Protein AF-A0A920HLF6-F1 (afdb_monomer_lite)

Secondary structure (DSSP, 8-state):
---S-EEEES-S---HHHHTSSTT-EEEEESS-TTTT-SS-HHHHHHHTT-SEEEEEEEE--SSS---EEEEEEEE--

Foldseek 3Di:
DAAQEAEAEPDDDDDPVPQVPHVNGYKYKDFFDPPPQPDPDSVVVCVVVVPQKTWIWIFGDDPDPDTHTPDIDIDGPD

Sequence (78 aa):
MNADLFIVVAFRKIPKEVYSIPKLGTINLHASLLPNYRGAAPINWALINNEKVTGVTTFFFNEKLIMEILFQKGSSDR

Structure (mmCIF, N/CA/C/O backbone):
data_AF-A0A920HLF6-F1
#
_entry.id   AF-A0A920HLF6-F1
#
loop_
_atom_site.group_PDB
_atom_site.id
_atom_site.type_symbol
_atom_site.label_atom_id
_atom_site.label_alt_id
_atom_site.label_comp_id
_atom_site.label_asym_id
_atom_site.label_entity_id
_atom_site.label_seq_id
_atom_site.pdbx_PDB_ins_code
_atom_site.Cartn_x
_atom_site.Cartn_y
_atom_site.Cartn_z
_atom_site.occupancy
_atom_site.B_iso_or_equiv
_atom_site.auth_seq_id
_atom_site.auth_comp_id
_atom_site.auth_asym_id
_atom_site.auth_atom_id
_atom_site.pdbx_PDB_model_num
ATOM 1 N N . MET A 1 1 ? 5.331 -6.240 -23.477 1.00 66.88 1 MET A N 1
ATOM 2 C CA . MET A 1 1 ? 4.303 -5.470 -22.742 1.00 66.88 1 MET A CA 1
ATOM 3 C C . MET A 1 1 ? 4.674 -3.999 -22.847 1.00 66.88 1 MET A C 1
ATOM 5 O O . MET A 1 1 ? 5.808 -3.684 -22.526 1.00 66.88 1 MET A O 1
ATOM 9 N N . ASN A 1 2 ? 3.779 -3.139 -23.342 1.00 88.00 2 ASN A N 1
ATOM 10 C CA . ASN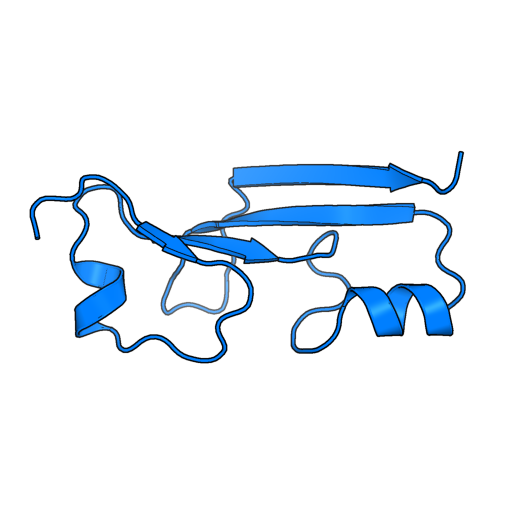 A 1 2 ? 3.994 -1.687 -23.431 1.00 88.00 2 ASN A CA 1
ATOM 11 C C . ASN A 1 2 ? 2.974 -0.984 -22.527 1.00 88.00 2 ASN A C 1
ATOM 13 O O . ASN A 1 2 ? 1.957 -0.491 -23.003 1.00 88.00 2 ASN A O 1
ATOM 17 N N . ALA A 1 3 ? 3.183 -1.079 -21.214 1.00 94.69 3 ALA A N 1
ATOM 18 C CA . ALA A 1 3 ? 2.300 -0.480 -20.221 1.00 94.69 3 ALA A CA 1
ATOM 19 C C . ALA A 1 3 ? 2.955 0.766 -19.630 1.00 94.69 3 ALA A C 1
ATOM 21 O O . ALA A 1 3 ? 4.145 0.755 -19.312 1.00 94.69 3 ALA A O 1
ATOM 22 N N . ASP A 1 4 ? 2.165 1.815 -19.432 1.00 96.00 4 ASP A N 1
ATOM 23 C CA . ASP A 1 4 ? 2.659 3.050 -18.832 1.00 96.00 4 ASP A CA 1
ATOM 24 C C . ASP A 1 4 ? 2.810 2.940 -17.308 1.00 96.00 4 ASP A C 1
ATOM 26 O O . ASP A 1 4 ? 3.748 3.509 -16.760 1.00 96.00 4 ASP A O 1
ATOM 30 N N . LEU A 1 5 ? 1.930 2.189 -16.636 1.00 94.62 5 LEU A N 1
ATOM 31 C CA . LEU A 1 5 ? 1.862 2.033 -15.179 1.00 94.62 5 LEU A CA 1
ATOM 32 C C . LEU A 1 5 ? 1.449 0.599 -14.820 1.00 94.62 5 LEU A C 1
ATOM 34 O O . LEU A 1 5 ? 0.572 0.032 -15.475 1.00 94.62 5 LEU A O 1
ATOM 38 N N . PHE A 1 6 ? 2.015 0.034 -13.752 1.00 95.56 6 PHE A N 1
ATOM 39 C CA . PHE A 1 6 ? 1.485 -1.186 -13.131 1.00 95.56 6 PHE A CA 1
ATOM 40 C C . PHE A 1 6 ? 0.756 -0.888 -11.824 1.00 95.56 6 PHE A C 1
ATOM 42 O O . PHE A 1 6 ? 1.169 -0.030 -11.045 1.00 95.56 6 PHE A O 1
ATOM 49 N N . ILE A 1 7 ? -0.306 -1.652 -11.568 1.00 94.81 7 ILE A N 1
ATOM 50 C CA . ILE A 1 7 ? -1.090 -1.604 -10.333 1.00 94.81 7 ILE A CA 1
ATOM 51 C C . ILE A 1 7 ? -1.031 -2.979 -9.681 1.00 94.81 7 ILE A C 1
ATOM 53 O O . ILE A 1 7 ? -1.370 -3.987 -10.299 1.00 94.81 7 ILE A O 1
ATOM 57 N N . VAL A 1 8 ? -0.601 -3.015 -8.425 1.00 93.50 8 VAL A N 1
ATOM 58 C CA . VAL A 1 8 ? -0.427 -4.240 -7.648 1.00 93.50 8 VAL A CA 1
ATOM 59 C C . VAL A 1 8 ? -1.457 -4.277 -6.536 1.00 93.50 8 VAL A C 1
ATOM 61 O O . VAL A 1 8 ? -1.519 -3.370 -5.709 1.00 93.50 8 VAL A O 1
ATOM 64 N N . VAL A 1 9 ? -2.231 -5.358 -6.488 1.00 94.31 9 VAL A N 1
ATOM 65 C CA . VAL A 1 9 ? -3.240 -5.600 -5.454 1.00 94.31 9 VAL A CA 1
ATOM 66 C C . VAL A 1 9 ? -3.037 -7.008 -4.909 1.00 94.31 9 VAL A C 1
ATOM 68 O O . VAL A 1 9 ? -2.928 -7.956 -5.681 1.00 94.31 9 VAL A O 1
ATOM 71 N N . ALA A 1 10 ? -2.969 -7.143 -3.583 1.00 91.31 10 ALA A N 1
ATOM 72 C CA . ALA A 1 10 ? -2.913 -8.435 -2.889 1.00 91.31 10 ALA A CA 1
ATOM 73 C C . ALA A 1 10 ? -1.799 -9.400 -3.370 1.00 91.31 10 ALA A C 1
ATOM 75 O O . ALA A 1 10 ? -1.983 -10.617 -3.377 1.00 91.31 10 ALA A O 1
ATOM 76 N N . PHE A 1 11 ? -0.621 -8.877 -3.736 1.00 90.06 11 PHE A N 1
ATOM 77 C CA . PHE A 1 11 ? 0.519 -9.688 -4.180 1.00 90.06 11 PHE A CA 1
ATOM 78 C C . PHE A 1 11 ? 1.707 -9.590 -3.220 1.00 90.06 11 PHE A C 1
ATOM 80 O O . PHE A 1 11 ? 2.094 -8.503 -2.796 1.00 90.06 11 PHE A O 1
ATOM 87 N N . ARG A 1 12 ? 2.304 -10.738 -2.875 1.00 81.38 12 ARG A N 1
ATOM 88 C CA . ARG A 1 12 ? 3.286 -10.830 -1.781 1.00 81.38 12 ARG A CA 1
ATOM 89 C C . ARG A 1 12 ? 4.699 -10.390 -2.166 1.00 81.38 12 ARG A C 1
ATOM 91 O O . ARG A 1 12 ? 5.370 -9.756 -1.358 1.00 81.38 12 ARG A O 1
ATOM 98 N N . LYS A 1 13 ? 5.189 -10.771 -3.349 1.00 84.56 13 LYS A N 1
ATOM 99 C CA . LYS A 1 13 ? 6.561 -10.464 -3.784 1.00 84.56 13 LYS A CA 1
ATOM 100 C C . LYS A 1 13 ? 6.629 -10.352 -5.297 1.00 84.56 13 LYS A C 1
ATOM 102 O O . LYS A 1 13 ? 6.369 -11.333 -5.977 1.00 84.56 13 LYS A O 1
ATOM 107 N N . ILE A 1 14 ? 7.038 -9.191 -5.798 1.00 87.75 14 ILE A N 1
ATOM 108 C CA . ILE A 1 14 ? 7.263 -8.945 -7.226 1.00 87.75 14 ILE A CA 1
ATOM 109 C C . ILE A 1 14 ? 8.773 -8.804 -7.454 1.00 87.75 14 ILE A C 1
ATOM 111 O O . ILE A 1 14 ? 9.405 -8.040 -6.720 1.00 87.75 14 ILE A O 1
ATOM 115 N N . PRO A 1 15 ? 9.370 -9.530 -8.416 1.00 89.81 15 PRO A N 1
ATOM 116 C CA . PRO A 1 15 ? 10.765 -9.326 -8.803 1.00 89.81 15 PRO A CA 1
ATOM 117 C C . PRO A 1 15 ? 11.005 -7.900 -9.319 1.00 89.81 15 PRO A C 1
ATOM 119 O O . PRO A 1 15 ? 10.115 -7.303 -9.932 1.00 89.81 15 PRO A O 1
ATOM 122 N N . LYS A 1 16 ? 12.208 -7.360 -9.102 1.00 88.88 16 LYS A N 1
ATOM 123 C CA . LYS A 1 16 ? 12.573 -5.999 -9.538 1.00 88.88 16 LYS A CA 1
ATOM 124 C C . LYS A 1 16 ? 12.403 -5.808 -11.033 1.00 88.88 16 LYS A C 1
ATOM 126 O O . LYS A 1 16 ? 11.863 -4.806 -11.486 1.00 88.88 16 LYS A O 1
ATOM 131 N N . GLU A 1 17 ? 12.768 -6.834 -11.780 1.00 91.44 17 GLU A N 1
ATOM 132 C CA . GLU A 1 17 ? 12.694 -6.894 -13.230 1.00 91.44 17 GLU A CA 1
ATOM 133 C C . GLU A 1 17 ? 11.262 -6.726 -13.741 1.00 91.44 17 GLU A C 1
ATOM 135 O O . GLU A 1 17 ? 11.083 -6.351 -14.891 1.00 91.44 17 GLU A O 1
ATOM 140 N N . VAL A 1 18 ? 10.250 -6.986 -12.902 1.00 91.62 18 VAL A N 1
ATOM 141 C CA . VAL A 1 18 ? 8.835 -6.846 -13.254 1.00 91.62 18 VAL A CA 1
ATOM 142 C C . VAL A 1 18 ? 8.297 -5.475 -12.853 1.00 91.62 18 VAL A C 1
ATOM 144 O O . VAL A 1 18 ? 7.736 -4.779 -13.694 1.00 91.62 18 VAL A O 1
ATOM 147 N N . TYR A 1 19 ? 8.466 -5.040 -11.598 1.00 90.69 19 TYR A N 1
ATOM 148 C CA . TYR A 1 19 ? 7.887 -3.756 -11.166 1.00 90.69 19 TYR A CA 1
ATOM 149 C C . TYR A 1 19 ? 8.627 -2.528 -11.727 1.00 90.69 19 TYR A C 1
ATOM 151 O O . TYR A 1 19 ? 8.112 -1.412 -11.639 1.00 90.69 19 TYR A O 1
ATOM 159 N N . SER A 1 20 ? 9.816 -2.709 -12.309 1.00 91.50 20 SER A N 1
ATOM 160 C CA . SER A 1 20 ? 10.564 -1.651 -13.000 1.00 91.50 20 SER A CA 1
ATOM 161 C C . SER A 1 20 ? 10.276 -1.547 -14.508 1.00 91.50 20 SER A C 1
ATOM 163 O O . SER A 1 20 ? 10.838 -0.670 -15.153 1.00 91.50 20 SER A O 1
ATOM 165 N N . ILE A 1 21 ? 9.418 -2.405 -15.082 1.00 93.81 21 ILE A N 1
ATOM 166 C CA . ILE A 1 21 ? 9.031 -2.351 -16.509 1.00 93.81 21 ILE A CA 1
ATOM 167 C C . ILE A 1 21 ? 8.281 -1.058 -16.892 1.00 93.81 21 ILE A C 1
ATOM 169 O O . ILE A 1 21 ? 8.647 -0.448 -17.898 1.00 93.81 21 ILE A O 1
ATOM 173 N N . PRO A 1 22 ? 7.206 -0.649 -16.188 1.00 95.12 22 PRO A N 1
ATOM 174 C CA . PRO A 1 22 ? 6.389 0.490 -16.608 1.00 95.12 22 PRO A CA 1
ATOM 175 C C . PRO A 1 22 ? 7.114 1.827 -16.415 1.00 95.12 22 PRO A C 1
ATOM 177 O O . PRO A 1 22 ? 7.705 2.082 -15.365 1.00 95.12 22 PRO A O 1
ATOM 180 N N . LYS A 1 23 ? 6.999 2.726 -17.401 1.00 93.50 23 LYS A N 1
ATOM 181 C CA . LYS A 1 23 ? 7.712 4.019 -17.409 1.00 93.50 23 LYS A CA 1
ATOM 182 C C . LYS A 1 23 ? 7.313 4.954 -16.259 1.00 93.50 23 LYS A C 1
ATOM 184 O O . LYS A 1 23 ? 8.141 5.718 -15.782 1.00 93.50 23 LYS A O 1
ATOM 189 N N . LEU A 1 24 ? 6.046 4.913 -15.837 1.00 93.44 24 LEU A N 1
ATOM 190 C CA . LEU A 1 24 ? 5.515 5.711 -14.726 1.00 93.44 24 LEU A CA 1
ATOM 191 C C . LEU A 1 24 ? 5.671 4.989 -13.379 1.00 93.44 24 LEU A C 1
ATOM 193 O O . LEU A 1 24 ? 5.229 5.502 -12.356 1.00 93.44 24 LEU A O 1
ATOM 197 N N . GLY A 1 25 ? 6.288 3.805 -13.370 1.00 92.06 25 GLY A N 1
ATOM 198 C CA . GLY A 1 25 ? 6.495 2.992 -12.182 1.00 92.06 25 GLY A CA 1
ATOM 199 C C . GLY A 1 25 ? 5.326 2.068 -11.846 1.00 92.06 25 GLY A C 1
ATOM 200 O O . GLY A 1 25 ? 4.419 1.811 -12.642 1.00 92.06 25 GLY A O 1
ATOM 201 N N . THR A 1 26 ? 5.382 1.521 -10.637 1.00 93.69 26 THR A N 1
ATOM 202 C CA . THR A 1 26 ? 4.402 0.563 -10.125 1.00 93.69 26 THR A CA 1
ATOM 203 C C . THR A 1 26 ? 3.793 1.110 -8.846 1.00 93.69 26 THR A C 1
ATOM 205 O O . THR A 1 26 ? 4.527 1.497 -7.940 1.00 93.69 26 THR A O 1
ATOM 208 N N . ILE A 1 27 ? 2.466 1.111 -8.745 1.00 94.50 27 ILE A N 1
ATOM 209 C CA . ILE A 1 27 ? 1.746 1.470 -7.520 1.00 94.50 27 ILE A CA 1
ATOM 210 C C . ILE A 1 27 ? 1.188 0.224 -6.838 1.00 94.50 27 ILE A C 1
ATOM 212 O O . ILE A 1 27 ? 0.820 -0.750 -7.496 1.00 94.50 27 ILE A O 1
ATOM 216 N N . ASN A 1 28 ? 1.110 0.256 -5.512 1.00 93.94 28 ASN A N 1
ATOM 217 C CA . ASN A 1 28 ? 0.511 -0.802 -4.706 1.00 93.94 28 ASN A CA 1
ATOM 218 C C . ASN A 1 28 ? -0.735 -0.279 -3.984 1.00 93.94 28 ASN A C 1
ATOM 220 O O . ASN A 1 28 ? -0.724 0.858 -3.515 1.00 93.94 28 ASN A O 1
ATOM 224 N N . LEU A 1 29 ? -1.777 -1.107 -3.889 1.00 95.12 29 LEU A N 1
ATOM 225 C CA . LEU A 1 29 ? -2.958 -0.873 -3.062 1.00 95.12 29 LEU A CA 1
ATOM 226 C C . LEU A 1 29 ? -2.892 -1.749 -1.806 1.00 95.12 29 LEU A C 1
ATOM 228 O O . LEU A 1 29 ? -3.010 -2.975 -1.879 1.00 95.12 29 LEU A O 1
ATOM 232 N N . HIS A 1 30 ? -2.780 -1.106 -0.646 1.00 94.94 30 HIS A N 1
ATOM 233 C CA . HIS A 1 30 ? -2.782 -1.763 0.659 1.00 94.94 30 HIS A CA 1
ATOM 234 C C . HIS A 1 30 ? -4.076 -1.472 1.419 1.00 94.94 30 HIS A C 1
ATOM 236 O O . HIS A 1 30 ? -4.527 -0.329 1.482 1.00 94.94 30 HIS A O 1
ATOM 242 N N . ALA A 1 31 ? -4.672 -2.506 2.014 1.00 96.25 31 ALA A N 1
ATOM 243 C CA . ALA A 1 31 ? -5.989 -2.444 2.655 1.00 96.25 31 ALA A CA 1
ATOM 244 C C . ALA A 1 31 ? -5.929 -2.014 4.133 1.00 96.25 31 ALA A C 1
ATOM 246 O O . ALA A 1 31 ? -6.534 -2.637 5.005 1.00 96.25 31 ALA A O 1
ATOM 247 N N . SER A 1 32 ? -5.159 -0.965 4.413 1.00 96.06 32 SER A N 1
ATOM 248 C CA . SER A 1 32 ? -5.228 -0.211 5.664 1.00 96.06 32 SER A CA 1
ATOM 249 C C . SER A 1 32 ? -4.830 1.242 5.433 1.00 96.06 32 SER A C 1
ATOM 251 O O . SER A 1 32 ? -4.295 1.604 4.380 1.00 96.06 32 SER A O 1
ATOM 253 N N . LEU A 1 33 ? -5.042 2.076 6.449 1.00 96.19 33 LEU A N 1
ATOM 254 C CA . LEU A 1 33 ? -4.427 3.395 6.546 1.00 96.19 33 LEU A CA 1
ATOM 255 C C . LEU A 1 33 ? -2.994 3.246 7.069 1.00 96.19 33 LEU A C 1
ATOM 257 O O . LEU A 1 33 ? -2.759 3.149 8.271 1.00 96.19 33 LEU A O 1
ATOM 261 N N . LEU A 1 34 ? -2.022 3.194 6.160 1.00 94.06 34 LEU A N 1
ATOM 262 C CA . LEU A 1 34 ? -0.605 3.198 6.513 1.00 94.06 34 LEU A CA 1
ATOM 263 C C . LEU A 1 34 ? -0.236 4.426 7.374 1.00 94.06 34 LEU A C 1
ATOM 265 O O . LEU A 1 34 ? -0.767 5.509 7.141 1.00 94.06 34 LEU A O 1
ATOM 269 N N . PRO A 1 35 ? 0.678 4.280 8.352 1.00 93.56 35 PRO A N 1
ATOM 270 C CA . PRO A 1 35 ? 1.540 3.119 8.593 1.00 93.56 35 PRO A CA 1
ATOM 271 C C . PRO A 1 35 ? 0.898 1.960 9.379 1.00 93.56 35 PRO A C 1
ATOM 273 O O . PRO A 1 35 ? 1.611 0.992 9.668 1.00 93.56 35 PRO A O 1
ATOM 276 N N . ASN A 1 36 ? -0.394 2.030 9.720 1.00 94.50 36 ASN A N 1
ATOM 277 C CA . ASN A 1 36 ? -1.077 1.011 10.521 1.00 94.50 36 ASN A CA 1
ATOM 278 C C . ASN A 1 36 ? -1.269 -0.286 9.732 1.00 94.50 36 ASN A C 1
ATOM 280 O O . ASN A 1 36 ? -1.461 -0.259 8.516 1.00 94.50 36 ASN A O 1
ATOM 284 N N . TYR A 1 37 ? -1.245 -1.426 10.428 1.00 94.81 37 TYR A N 1
ATOM 285 C CA . TYR A 1 37 ? -1.515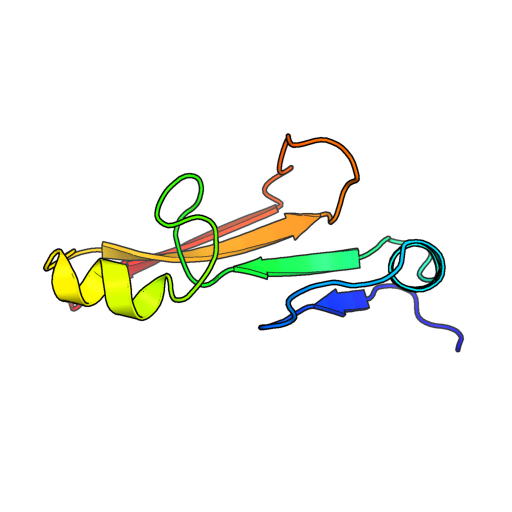 -2.750 9.852 1.00 94.81 37 TYR A CA 1
ATOM 286 C C . TYR A 1 37 ? -0.694 -3.055 8.586 1.00 94.81 37 TYR A C 1
ATOM 288 O O . TYR A 1 37 ? -1.204 -3.571 7.593 1.00 94.81 37 TYR A O 1
ATOM 296 N N . ARG A 1 38 ? 0.600 -2.709 8.592 1.00 91.75 38 ARG A N 1
ATOM 297 C CA . ARG A 1 38 ? 1.535 -3.146 7.546 1.00 91.75 38 ARG A CA 1
ATOM 298 C C . ARG A 1 38 ? 1.632 -4.672 7.511 1.00 91.75 38 ARG A C 1
ATOM 300 O O . ARG A 1 38 ? 1.528 -5.337 8.536 1.00 91.75 38 ARG A O 1
ATOM 307 N N . GLY A 1 39 ? 1.928 -5.211 6.332 1.00 89.19 39 GLY A N 1
ATOM 308 C CA . GLY A 1 39 ? 2.132 -6.644 6.148 1.00 89.19 39 GLY A CA 1
ATOM 309 C C . GLY A 1 39 ? 0.843 -7.387 5.808 1.00 89.19 39 GLY A C 1
ATOM 310 O O . GLY A 1 39 ? -0.007 -6.880 5.081 1.00 89.19 39 GLY A O 1
ATOM 311 N N . ALA A 1 40 ? 0.747 -8.636 6.254 1.00 92.44 40 ALA A N 1
ATOM 312 C CA . ALA A 1 40 ? -0.322 -9.537 5.844 1.00 92.44 40 ALA A CA 1
ATOM 313 C C . ALA A 1 40 ? -1.633 -9.290 6.607 1.00 92.44 40 ALA A C 1
ATOM 315 O O . ALA A 1 40 ? -1.624 -8.916 7.777 1.00 92.44 40 ALA A O 1
ATOM 316 N N . ALA A 1 41 ? -2.750 -9.586 5.937 1.00 95.69 41 ALA A N 1
ATOM 317 C CA . ALA A 1 41 ? -4.097 -9.611 6.511 1.00 95.69 41 ALA A CA 1
ATOM 318 C C . ALA A 1 41 ? -4.517 -8.332 7.285 1.00 95.69 41 ALA A C 1
ATOM 320 O O . ALA A 1 41 ? -5.046 -8.439 8.393 1.00 95.69 41 ALA A O 1
ATOM 321 N N . PRO A 1 42 ? -4.320 -7.117 6.728 1.00 96.31 42 PRO A N 1
ATOM 322 C CA . PRO A 1 42 ? -4.637 -5.868 7.428 1.00 96.31 42 PRO A CA 1
ATOM 323 C C . PRO A 1 42 ? -6.112 -5.747 7.839 1.00 96.31 42 PRO A C 1
ATOM 325 O O . PRO A 1 42 ? -6.406 -5.272 8.932 1.00 96.31 42 PRO A O 1
ATOM 328 N N . ILE A 1 43 ? -7.035 -6.227 6.997 1.00 96.06 43 ILE A N 1
ATOM 329 C CA . ILE A 1 43 ? -8.481 -6.207 7.269 1.00 96.06 43 ILE A CA 1
ATOM 330 C C . ILE A 1 43 ? -8.801 -7.075 8.493 1.00 96.06 43 ILE A C 1
ATOM 332 O O . ILE A 1 43 ? -9.501 -6.635 9.399 1.00 96.06 43 ILE A O 1
ATOM 336 N N . ASN A 1 44 ? -8.250 -8.291 8.557 1.00 97.75 44 ASN A N 1
ATOM 337 C CA . ASN A 1 44 ? -8.477 -9.204 9.675 1.00 97.75 44 ASN A CA 1
ATOM 338 C C . ASN A 1 44 ? -7.999 -8.600 10.995 1.00 97.75 44 ASN A C 1
ATOM 340 O O . ASN A 1 44 ? -8.719 -8.663 11.986 1.00 97.75 44 ASN A O 1
ATOM 344 N N . TRP A 1 45 ? -6.813 -7.993 11.007 1.00 97.81 45 TRP A N 1
ATOM 345 C CA . TRP A 1 45 ? -6.281 -7.363 12.212 1.00 97.81 45 TRP A CA 1
ATOM 346 C C . TRP A 1 45 ? -7.093 -6.149 12.658 1.00 97.81 45 TRP A C 1
ATOM 348 O O . TRP A 1 45 ? -7.342 -6.009 13.853 1.00 97.81 45 TRP A O 1
ATOM 358 N N . ALA A 1 46 ? -7.563 -5.320 11.721 1.00 97.00 46 ALA A N 1
ATOM 359 C CA . ALA A 1 46 ? -8.460 -4.213 12.044 1.00 97.00 46 A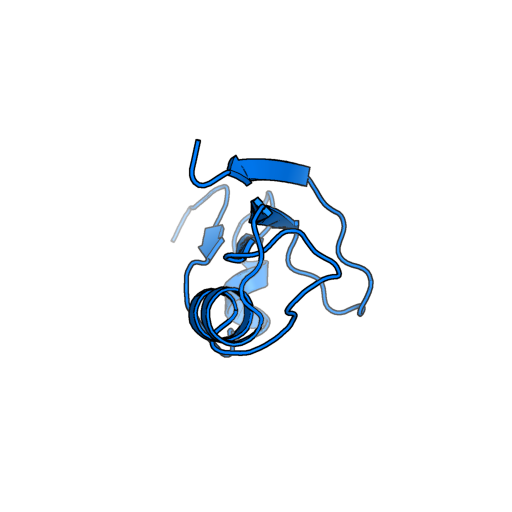LA A CA 1
ATOM 360 C C . ALA A 1 46 ? -9.761 -4.712 12.705 1.00 97.00 46 ALA A C 1
ATOM 362 O O . ALA A 1 46 ? -10.195 -4.147 13.707 1.00 97.00 46 ALA A O 1
ATOM 363 N N . LEU A 1 47 ? -10.334 -5.817 12.209 1.00 96.44 47 LEU A N 1
ATOM 364 C CA . LEU A 1 47 ? -11.515 -6.449 12.811 1.00 96.44 47 LEU A CA 1
ATOM 365 C C . LEU A 1 47 ? -11.224 -7.042 14.198 1.00 96.44 47 LEU A C 1
ATOM 367 O O . LEU A 1 47 ? -11.988 -6.805 15.130 1.00 96.44 47 LEU A O 1
ATOM 371 N N . ILE A 1 48 ? -10.119 -7.782 14.356 1.00 97.88 48 ILE A N 1
ATOM 372 C CA . ILE A 1 48 ? -9.700 -8.379 15.640 1.00 97.88 48 ILE A CA 1
ATOM 373 C C . ILE A 1 48 ? -9.518 -7.298 16.712 1.00 97.88 48 ILE A C 1
ATOM 375 O O . ILE A 1 48 ? -9.927 -7.486 17.855 1.00 97.88 48 ILE A O 1
ATOM 379 N N . ASN A 1 49 ? -8.955 -6.153 16.331 1.00 97.50 49 ASN A N 1
ATOM 380 C CA . ASN A 1 49 ? -8.731 -5.023 17.229 1.00 97.50 49 ASN A CA 1
ATOM 381 C C . ASN A 1 49 ? -9.960 -4.116 17.388 1.00 97.50 49 ASN A C 1
ATOM 383 O O . ASN A 1 49 ? -9.887 -3.113 18.096 1.00 97.50 49 ASN A O 1
ATOM 387 N N . ASN A 1 50 ? -11.091 -4.471 16.768 1.00 96.44 50 ASN A N 1
ATOM 388 C CA . ASN A 1 50 ? -12.348 -3.726 16.829 1.00 96.44 50 ASN A CA 1
ATOM 389 C C . ASN A 1 50 ? -12.198 -2.253 16.387 1.00 96.44 50 ASN A C 1
ATOM 391 O O . ASN A 1 50 ? -12.853 -1.359 16.939 1.00 96.44 50 ASN A O 1
ATOM 395 N N . GLU A 1 51 ? -11.329 -2.008 15.399 1.00 96.94 51 GLU A N 1
ATOM 396 C CA . GLU A 1 51 ? -11.097 -0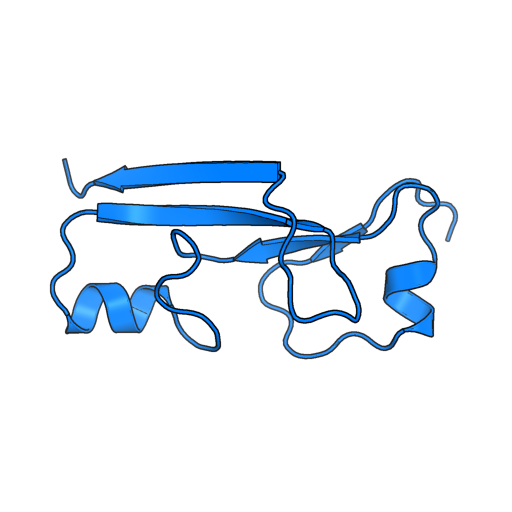.686 14.816 1.00 96.94 51 GLU A CA 1
ATOM 397 C C . GLU A 1 51 ? -12.396 -0.114 14.250 1.00 96.94 51 GLU A C 1
ATOM 399 O O . GLU A 1 51 ? -13.143 -0.799 13.558 1.00 96.94 51 GLU A O 1
ATOM 404 N N . LYS A 1 52 ? -12.664 1.166 14.522 1.00 95.56 52 LYS A N 1
ATOM 405 C CA . LYS A 1 52 ? -13.861 1.863 14.005 1.00 95.56 52 LYS A CA 1
ATOM 406 C C . LYS A 1 52 ? -13.630 2.562 12.677 1.00 95.56 52 LYS A C 1
ATOM 408 O O . LYS A 1 52 ? -14.585 2.975 12.021 1.00 95.56 52 LYS A O 1
ATOM 413 N N . VAL A 1 53 ? -12.362 2.728 12.316 1.00 96.38 53 VAL A N 1
ATOM 414 C CA . VAL A 1 53 ? -11.927 3.347 11.073 1.00 96.38 53 VAL A CA 1
ATOM 415 C C . VAL A 1 53 ? -10.765 2.532 10.536 1.00 96.38 53 VAL A C 1
ATOM 417 O O . VAL A 1 53 ? -9.753 2.344 11.205 1.00 96.38 53 VAL A O 1
ATOM 420 N N . THR A 1 54 ? -10.896 2.085 9.297 1.00 96.94 54 THR A N 1
ATOM 421 C CA . THR A 1 54 ? -9.782 1.559 8.507 1.00 96.94 54 THR A CA 1
ATOM 422 C C . THR A 1 54 ? -9.849 2.195 7.124 1.00 96.94 54 THR A C 1
ATOM 424 O O . THR A 1 54 ? -10.457 3.252 6.959 1.00 96.94 54 THR A O 1
ATOM 427 N N . GLY A 1 55 ? -9.196 1.634 6.118 1.00 96.56 55 GLY A N 1
ATOM 428 C CA . GLY A 1 55 ? -9.267 2.191 4.782 1.00 96.56 55 GLY A CA 1
ATOM 429 C C . GLY A 1 55 ? -8.286 1.564 3.823 1.00 96.56 55 GLY A C 1
ATOM 430 O O . GLY A 1 55 ? -7.826 0.441 4.014 1.00 96.56 55 GLY A O 1
ATOM 431 N N . VAL A 1 56 ? -7.960 2.327 2.790 1.00 97.12 56 VAL A N 1
ATOM 432 C CA . VAL A 1 56 ? -7.000 1.932 1.765 1.00 97.12 56 VAL A CA 1
ATOM 433 C C . VAL A 1 56 ? -5.924 2.993 1.602 1.00 97.12 56 VAL A C 1
ATOM 435 O O . VAL A 1 56 ? -6.187 4.190 1.747 1.00 97.12 56 VAL A O 1
ATOM 438 N N . THR A 1 57 ? -4.720 2.540 1.266 1.00 96.88 57 THR A N 1
ATOM 439 C CA . THR A 1 57 ? -3.584 3.387 0.908 1.00 96.88 57 THR A CA 1
ATOM 440 C C . THR A 1 57 ? -3.021 2.952 -0.432 1.00 96.88 57 THR A C 1
ATOM 442 O O . THR A 1 57 ? -2.738 1.769 -0.618 1.00 96.88 57 THR A O 1
ATOM 445 N N . THR A 1 58 ? -2.783 3.913 -1.320 1.00 96.12 58 THR A N 1
ATOM 446 C CA . THR A 1 58 ? -2.023 3.700 -2.553 1.00 96.12 58 THR A CA 1
ATOM 447 C C . THR A 1 58 ? -0.699 4.447 -2.473 1.00 96.12 58 THR A C 1
ATOM 449 O O . THR A 1 58 ? -0.664 5.616 -2.087 1.00 96.12 58 THR A O 1
ATOM 452 N N . PHE A 1 59 ? 0.394 3.779 -2.834 1.00 93.81 59 PHE A N 1
ATOM 453 C CA . PHE A 1 59 ? 1.754 4.321 -2.777 1.00 93.81 59 PHE A CA 1
ATOM 454 C C . PHE A 1 59 ? 2.621 3.744 -3.899 1.00 93.81 59 PHE A C 1
ATOM 456 O O . PHE A 1 59 ? 2.319 2.670 -4.433 1.00 93.81 59 PHE A O 1
ATOM 463 N N . PHE A 1 60 ? 3.701 4.441 -4.259 1.00 91.44 60 PHE A N 1
ATOM 464 C CA . PHE A 1 60 ? 4.675 3.909 -5.212 1.00 91.44 60 PHE A CA 1
ATOM 465 C C . PHE A 1 60 ? 5.484 2.766 -4.602 1.00 91.44 60 PHE A C 1
ATOM 467 O O . PHE A 1 60 ? 5.976 2.848 -3.477 1.00 91.44 60 PHE A O 1
ATOM 474 N N . PHE A 1 61 ? 5.659 1.704 -5.379 1.00 83.31 61 PHE A N 1
ATOM 475 C CA . PHE A 1 61 ? 6.554 0.613 -5.041 1.00 83.31 61 PHE A CA 1
ATOM 476 C C . PHE A 1 61 ? 8.001 1.111 -5.113 1.00 83.31 61 PHE A C 1
ATOM 478 O O . PHE A 1 61 ? 8.449 1.579 -6.159 1.00 83.31 61 PHE A O 1
ATOM 485 N N . ASN A 1 62 ? 8.750 0.993 -4.020 1.00 72.88 62 ASN A N 1
ATOM 486 C CA . ASN A 1 62 ? 10.164 1.340 -3.991 1.00 72.88 62 ASN A CA 1
ATOM 487 C C . ASN A 1 62 ? 10.994 0.318 -3.205 1.00 72.88 62 ASN A C 1
ATOM 489 O O . ASN A 1 62 ? 10.485 -0.473 -2.415 1.00 72.88 62 ASN A O 1
ATOM 493 N N . GLU A 1 63 ? 12.305 0.325 -3.449 1.00 65.25 63 GLU A N 1
ATOM 494 C CA . GLU A 1 63 ? 13.259 -0.543 -2.741 1.00 65.25 63 GLU A CA 1
ATOM 495 C C . GLU A 1 63 ? 13.543 -0.069 -1.311 1.00 65.25 63 GLU A C 1
ATOM 497 O O . GLU A 1 63 ? 14.016 -0.837 -0.475 1.00 65.25 63 GLU A O 1
ATOM 502 N N . LYS A 1 64 ? 13.283 1.211 -1.026 1.00 55.31 64 LYS A N 1
ATOM 503 C CA . LYS A 1 64 ? 13.506 1.821 0.286 1.00 55.31 64 LYS A CA 1
ATOM 504 C C . LYS A 1 64 ? 12.256 1.652 1.141 1.00 55.31 64 LYS A C 1
ATOM 506 O O . LYS A 1 64 ? 11.155 1.810 0.654 1.00 55.31 64 LYS A O 1
ATOM 511 N N . LEU A 1 65 ? 12.404 1.442 2.447 1.00 56.28 65 LEU A N 1
ATOM 512 C CA . LEU A 1 65 ? 11.285 1.272 3.394 1.00 56.28 65 LEU A CA 1
ATOM 513 C C . LEU A 1 65 ? 10.367 2.519 3.552 1.00 56.28 65 LEU A C 1
ATOM 515 O O . LEU A 1 65 ? 9.526 2.558 4.449 1.00 56.28 65 LEU A O 1
ATOM 519 N N . ILE A 1 66 ? 10.551 3.560 2.735 1.00 58.59 66 ILE A N 1
ATOM 520 C CA . ILE A 1 66 ? 9.845 4.842 2.816 1.00 58.59 66 ILE A CA 1
ATOM 521 C C . ILE A 1 66 ? 8.699 4.815 1.809 1.00 58.59 66 ILE A C 1
ATOM 523 O O . ILE A 1 66 ? 8.918 5.046 0.631 1.00 58.59 66 ILE A O 1
ATOM 527 N N . MET A 1 67 ? 7.476 4.538 2.246 1.00 70.62 67 MET A N 1
ATOM 528 C CA . MET A 1 67 ? 6.324 4.530 1.341 1.00 70.62 67 MET A CA 1
ATOM 529 C C . MET A 1 67 ? 5.916 5.967 1.004 1.00 70.62 67 MET A C 1
ATOM 531 O O . MET A 1 67 ? 5.423 6.687 1.871 1.00 70.62 67 MET A O 1
ATOM 535 N N . GLU A 1 68 ? 6.121 6.387 -0.245 1.00 84.06 68 GLU A N 1
ATOM 536 C CA . GLU A 1 68 ? 5.583 7.655 -0.742 1.00 84.06 68 GLU A CA 1
ATOM 537 C C . GLU A 1 68 ? 4.085 7.479 -1.010 1.00 84.06 68 GLU A C 1
ATOM 539 O O . GLU A 1 68 ? 3.669 6.908 -2.023 1.00 84.06 68 GLU A O 1
ATOM 544 N N . ILE A 1 69 ? 3.277 7.895 -0.034 1.00 91.25 69 ILE A N 1
ATOM 545 C CA . ILE A 1 69 ? 1.820 7.799 -0.089 1.00 91.25 69 ILE A CA 1
ATOM 546 C C . ILE A 1 69 ? 1.300 8.757 -1.158 1.00 91.25 69 ILE A C 1
ATOM 548 O O . ILE A 1 69 ? 1.481 9.967 -1.061 1.00 91.25 69 ILE A O 1
ATOM 552 N N . LEU A 1 70 ? 0.595 8.201 -2.142 1.00 93.50 70 LEU A N 1
ATOM 553 C CA . LEU A 1 70 ? -0.106 8.967 -3.171 1.00 93.50 70 LE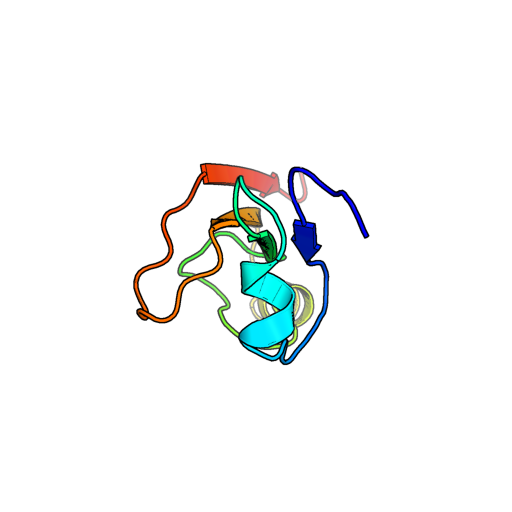U A CA 1
ATOM 554 C C . LEU A 1 70 ? -1.511 9.343 -2.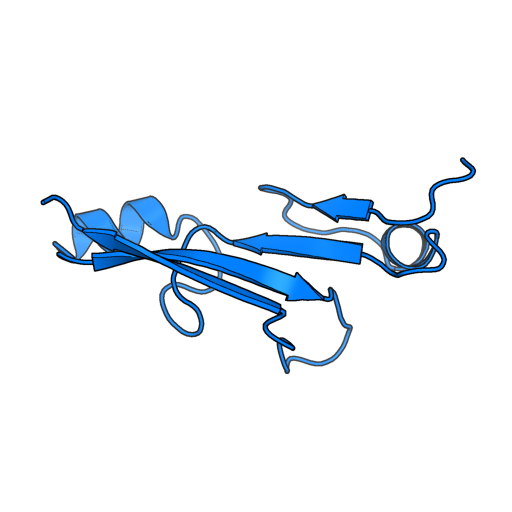715 1.00 93.50 70 LEU A C 1
ATOM 556 O O . LEU A 1 70 ? -1.999 10.432 -3.005 1.00 93.50 70 LEU A O 1
ATOM 560 N N . PHE A 1 71 ? -2.177 8.421 -2.021 1.00 95.62 71 PHE A N 1
ATOM 561 C CA . PHE A 1 71 ? -3.552 8.606 -1.589 1.00 95.62 71 PHE A CA 1
ATOM 562 C C . PHE A 1 71 ? -3.898 7.701 -0.410 1.00 95.62 71 PHE A C 1
ATOM 564 O O . PHE A 1 71 ? -3.487 6.540 -0.365 1.00 95.62 71 PHE A O 1
ATOM 571 N N . GLN A 1 72 ? -4.722 8.219 0.500 1.00 96.69 72 GLN A N 1
ATOM 572 C CA . GLN A 1 72 ? -5.382 7.444 1.543 1.00 96.69 72 GLN A CA 1
ATOM 573 C C . GLN A 1 72 ? -6.850 7.818 1.640 1.00 96.69 72 GLN A C 1
ATOM 575 O O . GLN A 1 72 ? -7.209 8.996 1.611 1.00 96.69 72 GLN A O 1
ATOM 580 N N . LYS A 1 73 ? -7.698 6.806 1.826 1.00 97.25 73 LYS A N 1
ATOM 581 C CA . LYS A 1 73 ? -9.113 7.007 2.128 1.00 97.25 73 LYS A CA 1
ATOM 582 C C . LYS A 1 73 ? -9.528 6.142 3.295 1.00 97.25 73 LYS A C 1
ATOM 584 O O . LYS A 1 73 ? -9.490 4.917 3.202 1.00 97.25 73 LYS A O 1
ATOM 589 N N . GLY A 1 74 ? -9.950 6.806 4.367 1.00 96.12 74 GLY A N 1
ATOM 590 C CA . GLY A 1 74 ? -10.617 6.164 5.488 1.00 96.12 74 GLY A CA 1
ATOM 591 C C . GLY A 1 74 ? -12.059 5.796 5.148 1.00 96.12 74 GLY A C 1
ATOM 592 O O . GLY A 1 74 ? -12.743 6.525 4.424 1.00 96.12 74 GLY A O 1
ATOM 593 N N . SER A 1 75 ? -12.504 4.678 5.701 1.00 89.88 75 SER A N 1
ATOM 594 C CA . SER A 1 75 ? -13.890 4.237 5.760 1.00 89.88 75 SER A CA 1
ATOM 595 C C . SER A 1 75 ? -14.185 3.857 7.208 1.00 89.88 75 SER A C 1
ATOM 597 O O . SER A 1 75 ? -13.383 3.188 7.866 1.00 89.88 75 SER A O 1
ATOM 599 N N . SER A 1 76 ? -15.305 4.358 7.715 1.00 88.06 76 SER A N 1
ATOM 600 C CA . SER A 1 76 ? -15.865 3.963 9.001 1.00 88.06 76 SER A CA 1
ATOM 601 C C . SER A 1 76 ? -17.026 3.013 8.780 1.00 88.06 76 SER A C 1
ATOM 603 O O . SER A 1 76 ? -17.709 3.117 7.766 1.00 88.06 76 SER A O 1
ATOM 605 N N . ASP A 1 77 ? -17.324 2.188 9.780 1.00 71.06 77 ASP A N 1
ATOM 606 C CA . ASP A 1 77 ? -18.558 1.386 9.853 1.00 71.06 77 ASP A CA 1
ATOM 607 C C . ASP A 1 77 ? -19.833 2.253 10.043 1.00 71.06 77 ASP A C 1
ATOM 609 O O . ASP A 1 77 ? -20.843 1.790 10.572 1.00 71.06 77 ASP A O 1
ATOM 613 N N . ARG A 1 78 ? -19.779 3.537 9.671 1.00 55.53 78 ARG A N 1
ATOM 614 C CA . ARG A 1 78 ? -20.873 4.512 9.712 1.00 55.53 78 ARG A CA 1
ATOM 615 C C . ARG A 1 78 ? -21.042 5.149 8.349 1.00 55.53 78 ARG A C 1
ATOM 617 O O . ARG A 1 78 ? -19.988 5.531 7.784 1.00 55.53 78 ARG A O 1
#

Radius of gyration: 13.83 Å; chains: 1; bounding box: 34×20×41 Å

pLDDT: mean 90.05, std 10.41, range [55.31, 97.88]